Protein AF-A0A069DN85-F1 (afdb_monomer_lite)

pLDDT: mean 71.91, std 18.25, range [33.84, 89.69]

InterPro domains:
  IPR013653 GCN5-related N-acetyltransferase Rv2170-like domain [PF08445] (16-60)
  IPR016181 Acyl-CoA N-acyltransferase [SSF55729] (17-68)

Radius of gyration: 13.04 Å; chains: 1; bounding box: 32×26×38 Å

Organism: NCBI:txid252671

Foldseek 3Di:
DDDQCPVVLVLLLKAFEAAPVPRHTQWIWGAGQQQATDDTDGHPVCVPPCVSVVRLVSSVVSCVVVVHDHDYHDPDDPPPPPPCDVVNVVVCVVRRHDYDYD

Structure (mmCIF, N/CA/C/O backbone):
data_AF-A0A069DN85-F1
#
_entry.id   AF-A0A069DN85-F1
#
loop_
_atom_site.group_PDB
_atom_site.id
_atom_site.type_symbol
_atom_site.label_atom_id
_atom_site.label_alt_id
_atom_site.label_comp_id
_atom_site.label_asym_id
_atom_site.label_entity_id
_atom_site.label_seq_id
_atom_site.pdbx_PDB_ins_code
_atom_site.Cartn_x
_atom_site.Cartn_y
_atom_site.Cartn_z
_atom_site.occupancy
_atom_site.B_iso_or_equiv
_atom_site.auth_seq_id
_atom_site.auth_comp_id
_atom_site.auth_asym_id
_atom_site.auth_atom_id
_atom_site.pdbx_PDB_model_num
ATOM 1 N N . MET A 1 1 ? -0.358 -16.126 -19.919 1.00 47.00 1 MET A N 1
ATOM 2 C CA . MET A 1 1 ? -0.497 -14.681 -19.647 1.00 47.00 1 MET A CA 1
ATOM 3 C C . MET A 1 1 ? 0.013 -14.472 -18.232 1.00 47.00 1 MET A C 1
ATOM 5 O O . MET A 1 1 ? -0.473 -15.165 -17.349 1.00 47.00 1 MET A O 1
ATOM 9 N N . ARG A 1 2 ? 1.069 -13.675 -18.047 1.00 54.50 2 ARG A N 1
ATOM 10 C CA . ARG A 1 2 ? 1.679 -13.438 -16.729 1.00 54.50 2 ARG A CA 1
ATOM 11 C C . ARG A 1 2 ? 0.792 -12.462 -15.951 1.00 54.50 2 ARG A C 1
ATOM 13 O O . ARG A 1 2 ? 0.255 -11.546 -16.573 1.00 54.50 2 ARG A O 1
ATOM 20 N N . SER A 1 3 ? 0.571 -12.689 -14.656 1.00 69.00 3 SER A N 1
ATOM 21 C CA . SER A 1 3 ? -0.177 -11.728 -13.829 1.00 69.00 3 SER A CA 1
ATOM 22 C C . SER A 1 3 ? 0.602 -10.414 -13.773 1.00 69.00 3 SER A C 1
ATOM 24 O O . SER A 1 3 ? 1.823 -10.453 -13.692 1.00 69.00 3 SER A O 1
ATOM 26 N N . VAL A 1 4 ? -0.081 -9.266 -13.788 1.00 71.69 4 VAL A N 1
ATOM 27 C CA . VAL A 1 4 ? 0.569 -7.945 -13.639 1.00 71.69 4 VAL A CA 1
ATOM 28 C C . VAL A 1 4 ? 1.065 -7.674 -12.212 1.00 71.69 4 VAL A C 1
ATOM 30 O O . VAL A 1 4 ? 1.622 -6.614 -11.960 1.00 71.69 4 VAL A O 1
ATOM 33 N N . PHE A 1 5 ? 0.848 -8.613 -11.288 1.00 74.62 5 PHE A N 1
ATOM 34 C CA . PHE A 1 5 ? 1.284 -8.544 -9.892 1.00 74.62 5 PHE A CA 1
ATOM 35 C C . PHE A 1 5 ? 2.257 -9.676 -9.517 1.00 74.62 5 PHE A C 1
ATOM 37 O O . PHE A 1 5 ? 2.518 -9.886 -8.340 1.00 74.62 5 PHE A O 1
ATOM 44 N N . GLU A 1 6 ? 2.738 -10.489 -10.462 1.00 79.75 6 GLU A N 1
ATOM 45 C CA . GLU A 1 6 ? 3.547 -11.670 -10.119 1.00 79.75 6 GLU A CA 1
ATOM 46 C C . GLU A 1 6 ? 4.865 -11.283 -9.434 1.00 79.75 6 GLU A C 1
ATOM 48 O O . GLU A 1 6 ? 5.217 -11.860 -8.403 1.00 79.75 6 GLU A O 1
ATOM 53 N N . LEU A 1 7 ? 5.563 -10.283 -9.972 1.00 80.00 7 LEU A N 1
ATOM 54 C CA . LEU A 1 7 ? 6.788 -9.751 -9.382 1.00 80.00 7 LEU A CA 1
ATOM 55 C C . LEU A 1 7 ? 6.492 -8.992 -8.086 1.00 80.00 7 LEU A C 1
ATOM 57 O O . LEU A 1 7 ? 7.217 -9.151 -7.107 1.00 80.00 7 LEU A O 1
ATOM 61 N N . SER A 1 8 ? 5.425 -8.194 -8.050 1.00 80.81 8 SER A N 1
ATOM 62 C CA . SER A 1 8 ? 5.088 -7.397 -6.870 1.00 80.81 8 SER A CA 1
ATOM 63 C C . SER A 1 8 ? 4.678 -8.251 -5.672 1.00 80.81 8 SER A C 1
ATOM 65 O O . SER A 1 8 ? 4.949 -7.884 -4.530 1.00 80.81 8 SER A O 1
ATOM 67 N N . ILE A 1 9 ? 4.097 -9.421 -5.930 1.00 82.31 9 ILE A N 1
ATOM 68 C CA . ILE A 1 9 ? 3.836 -10.466 -4.941 1.00 82.31 9 ILE A CA 1
ATOM 69 C C . ILE A 1 9 ? 5.146 -11.090 -4.454 1.00 82.31 9 ILE A C 1
ATOM 71 O O . ILE A 1 9 ? 5.368 -11.165 -3.251 1.00 82.31 9 ILE A O 1
ATOM 75 N N . GLN A 1 10 ? 6.016 -11.528 -5.371 1.00 82.50 10 GLN A N 1
ATOM 76 C CA . GLN A 1 10 ? 7.289 -12.179 -5.025 1.00 82.50 10 GLN A CA 1
ATOM 77 C C . GLN A 1 10 ? 8.222 -11.272 -4.221 1.00 82.50 10 GLN A C 1
ATOM 79 O O . GLN A 1 10 ? 8.981 -11.752 -3.385 1.00 82.50 10 GLN A O 1
ATOM 84 N N . LEU A 1 11 ? 8.177 -9.971 -4.501 1.00 82.88 11 LEU A N 1
ATOM 85 C CA . LEU A 1 11 ? 8.969 -8.950 -3.825 1.00 82.88 11 LEU A CA 1
ATOM 86 C C . LEU A 1 11 ? 8.217 -8.282 -2.667 1.00 82.88 11 LEU A C 1
ATOM 88 O O . LEU A 1 11 ? 8.714 -7.307 -2.113 1.00 82.88 11 LEU A O 1
ATOM 92 N N . GLU A 1 12 ? 7.023 -8.774 -2.323 1.00 86.81 12 GLU A N 1
ATOM 93 C CA . GLU A 1 12 ? 6.214 -8.277 -1.207 1.00 86.81 12 GLU A CA 1
ATOM 94 C C . GLU A 1 12 ? 6.040 -6.744 -1.227 1.00 86.81 12 GLU A C 1
ATOM 96 O O . GLU A 1 12 ? 6.156 -6.069 -0.203 1.00 86.81 12 GLU A O 1
ATOM 101 N N . LEU A 1 13 ? 5.784 -6.155 -2.401 1.00 84.94 13 LEU A N 1
ATOM 102 C CA . LEU A 1 13 ? 5.756 -4.695 -2.580 1.00 84.94 13 LEU A CA 1
ATOM 103 C C . LEU A 1 13 ? 4.466 -4.047 -2.066 1.00 84.94 13 LEU A C 1
ATOM 105 O O . LEU A 1 13 ? 4.452 -2.856 -1.763 1.00 84.94 13 LEU A O 1
ATOM 109 N N . ASN A 1 14 ? 3.379 -4.809 -1.955 1.00 87.81 14 ASN A N 1
ATOM 110 C CA . ASN A 1 14 ? 2.085 -4.279 -1.534 1.00 87.81 14 ASN A CA 1
ATOM 111 C C . ASN A 1 14 ? 2.047 -4.044 -0.017 1.00 87.81 14 ASN A C 1
ATOM 113 O O . ASN A 1 14 ? 2.680 -4.758 0.768 1.00 87.81 14 ASN A O 1
ATOM 117 N N . ARG A 1 15 ? 1.284 -3.042 0.427 1.00 88.50 15 ARG A N 1
ATOM 118 C CA . ARG A 1 15 ? 1.184 -2.677 1.850 1.00 88.50 15 ARG A CA 1
ATOM 119 C C . ARG A 1 15 ? -0.253 -2.687 2.325 1.00 88.50 15 ARG A C 1
ATOM 121 O O . ARG A 1 15 ? -1.140 -2.209 1.621 1.00 88.50 15 ARG A O 1
ATOM 128 N N . GLY A 1 16 ? -0.455 -3.237 3.518 1.00 89.69 16 GLY A N 1
ATOM 129 C CA . GLY A 1 16 ? -1.725 -3.240 4.229 1.00 89.69 16 GLY A CA 1
ATOM 130 C C . GLY A 1 16 ? -1.547 -2.614 5.607 1.00 89.69 16 GLY A C 1
ATOM 131 O O . GLY A 1 16 ? -0.585 -2.915 6.313 1.00 89.69 16 GLY A O 1
ATOM 132 N N . ALA A 1 17 ? -2.475 -1.743 5.977 1.00 87.38 17 ALA A N 1
ATOM 133 C CA . ALA A 1 17 ? -2.573 -1.167 7.306 1.00 87.38 17 ALA A CA 1
ATOM 134 C C . ALA A 1 17 ? -3.639 -1.910 8.105 1.00 87.38 17 ALA A C 1
ATOM 136 O O . ALA A 1 17 ? -4.712 -2.215 7.575 1.00 87.38 17 ALA A O 1
ATOM 137 N N . PHE A 1 18 ? -3.343 -2.180 9.373 1.00 86.81 18 PHE A N 1
ATOM 138 C CA . PHE A 1 18 ? -4.237 -2.893 10.277 1.00 86.81 18 PHE A CA 1
ATOM 139 C C . PHE A 1 18 ? -4.496 -2.049 11.523 1.00 86.81 18 PHE A C 1
ATOM 141 O O . PHE A 1 18 ? -3.552 -1.532 12.122 1.00 86.81 18 PHE A O 1
ATOM 148 N N . ASP A 1 19 ? -5.760 -1.936 11.935 1.00 84.19 19 ASP A N 1
ATOM 149 C CA . ASP A 1 19 ? -6.118 -1.275 13.189 1.00 84.19 19 ASP A CA 1
ATOM 150 C C . ASP A 1 19 ? -5.525 -2.069 14.361 1.00 84.19 19 ASP A C 1
ATOM 152 O O . ASP A 1 19 ? -5.745 -3.275 14.494 1.00 84.19 19 ASP A O 1
ATOM 156 N N . LYS A 1 20 ? -4.748 -1.409 15.223 1.00 83.69 20 LYS A N 1
ATOM 157 C CA . LYS A 1 20 ? -4.074 -2.074 16.349 1.00 83.69 20 LYS A CA 1
ATOM 158 C C . LYS A 1 20 ? -5.017 -2.653 17.404 1.00 83.69 20 LYS A C 1
ATOM 160 O O . LYS A 1 20 ? -4.617 -3.556 18.133 1.00 83.69 20 LYS A O 1
ATOM 165 N N . ASN A 1 21 ? -6.231 -2.122 17.524 1.00 86.38 21 ASN A N 1
ATOM 166 C CA . ASN A 1 21 ? -7.184 -2.508 18.559 1.00 86.38 21 ASN A CA 1
ATOM 167 C C . ASN A 1 21 ? -8.036 -3.689 18.098 1.00 86.38 21 ASN A C 1
ATOM 169 O O . ASN A 1 21 ? -8.304 -4.592 18.887 1.00 86.38 21 ASN A O 1
ATOM 173 N N . THR A 1 22 ? -8.469 -3.677 16.835 1.00 84.75 22 THR A N 1
ATOM 174 C CA . THR A 1 22 ? -9.343 -4.721 16.278 1.00 84.75 22 THR A CA 1
ATOM 175 C C . THR A 1 22 ? -8.575 -5.786 15.499 1.00 84.75 22 THR A C 1
ATOM 177 O O . THR A 1 22 ? -9.063 -6.902 15.340 1.00 84.75 22 THR A O 1
ATOM 180 N N . GLY A 1 23 ? -7.367 -5.471 15.026 1.00 82.31 23 GLY A N 1
ATOM 181 C CA . GLY A 1 23 ? -6.589 -6.321 14.126 1.00 82.31 23 GLY A C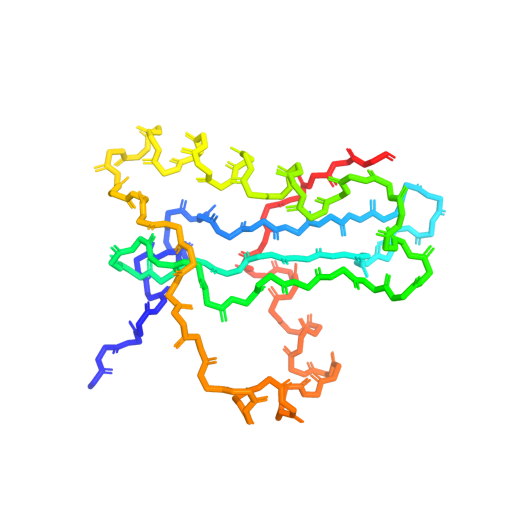A 1
ATOM 182 C C . GLY A 1 23 ? -7.129 -6.355 12.694 1.00 82.31 23 GLY A C 1
ATOM 183 O O . GLY A 1 23 ? -6.640 -7.143 11.886 1.00 82.31 23 GLY A O 1
ATOM 184 N N . GLU A 1 24 ? -8.129 -5.536 12.368 1.00 85.31 24 GLU A N 1
ATOM 185 C CA . GLU A 1 24 ? -8.780 -5.527 11.057 1.00 85.31 24 GLU A CA 1
ATOM 186 C C . GLU A 1 24 ? -7.990 -4.699 10.038 1.00 85.31 24 GLU A C 1
ATOM 188 O O . GLU A 1 24 ? -7.395 -3.676 10.376 1.00 85.31 24 GLU A O 1
ATOM 193 N N . LEU A 1 25 ? -8.020 -5.109 8.766 1.00 84.25 25 LEU A N 1
ATOM 194 C CA . LEU A 1 25 ? -7.435 -4.335 7.671 1.00 84.25 25 LEU A CA 1
ATOM 195 C C . LEU A 1 25 ? -8.206 -3.018 7.489 1.00 84.25 25 LEU A C 1
ATOM 197 O O . LEU A 1 25 ? -9.389 -3.031 7.152 1.00 84.25 25 LEU A O 1
ATOM 201 N N . CYS A 1 26 ? -7.527 -1.885 7.651 1.00 87.81 26 CYS A N 1
ATOM 202 C CA . CYS A 1 26 ? -8.118 -0.548 7.569 1.00 87.81 26 CYS A CA 1
ATOM 203 C C . CYS A 1 26 ? -7.713 0.239 6.310 1.00 87.81 26 CYS A C 1
ATOM 205 O O . CYS A 1 26 ? -8.352 1.236 5.963 1.00 87.81 26 CYS A O 1
ATOM 207 N N . GLY A 1 27 ? -6.701 -0.224 5.575 1.00 87.62 27 GLY A N 1
ATOM 208 C CA . GLY A 1 27 ? -6.303 0.351 4.294 1.00 87.62 27 GLY A CA 1
ATOM 209 C C . GLY A 1 27 ? -5.243 -0.481 3.586 1.00 87.62 27 GLY A C 1
ATOM 210 O O . GLY A 1 27 ? -4.603 -1.334 4.195 1.00 87.62 27 GLY A O 1
ATOM 211 N N . TRP A 1 28 ? -5.063 -0.255 2.290 1.00 89.12 28 TRP A N 1
ATOM 212 C CA . TRP A 1 28 ? -4.061 -0.952 1.492 1.00 89.12 28 TRP A CA 1
ATOM 213 C C . TRP A 1 28 ? -3.651 -0.166 0.256 1.00 89.12 28 TRP A C 1
ATOM 215 O O . TRP A 1 28 ? -4.325 0.773 -0.166 1.00 89.12 28 TRP A O 1
ATOM 225 N N . VAL A 1 29 ? -2.550 -0.597 -0.345 1.00 86.94 29 VAL A N 1
ATOM 226 C CA . VAL A 1 29 ? -2.089 -0.161 -1.659 1.00 86.94 29 VAL A CA 1
ATOM 227 C C . VAL A 1 29 ? -1.492 -1.348 -2.409 1.00 86.94 29 VAL A C 1
ATOM 229 O O . VAL A 1 29 ? -0.713 -2.125 -1.852 1.00 86.94 29 VAL A O 1
ATOM 232 N N . LEU A 1 30 ? -1.883 -1.484 -3.677 1.00 86.12 30 LEU A N 1
ATOM 233 C CA . LEU A 1 30 ? -1.293 -2.438 -4.613 1.00 86.12 30 LEU A CA 1
ATOM 234 C C . LEU A 1 30 ? -0.362 -1.723 -5.587 1.00 86.12 30 LEU A C 1
ATOM 236 O O . LEU A 1 30 ? -0.740 -0.695 -6.160 1.00 86.12 30 LEU A O 1
ATOM 240 N N . VAL A 1 31 ? 0.813 -2.306 -5.793 1.00 85.12 31 VAL A N 1
ATOM 241 C CA . VAL A 1 31 ? 1.799 -1.908 -6.797 1.00 85.12 31 VAL A CA 1
ATOM 242 C C . VAL A 1 31 ? 1.893 -3.033 -7.825 1.00 85.12 31 VAL A C 1
ATOM 244 O O . VAL A 1 31 ? 1.984 -4.200 -7.446 1.00 85.12 31 VAL A O 1
ATOM 247 N N . ASP A 1 32 ? 1.803 -2.714 -9.114 1.00 83.50 32 ASP A N 1
ATOM 248 C CA . ASP A 1 32 ? 2.027 -3.707 -10.174 1.00 83.50 32 ASP A CA 1
ATOM 249 C C . ASP A 1 32 ? 3.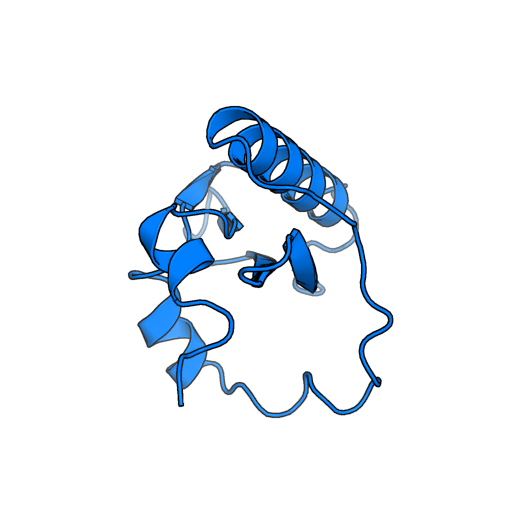520 -3.928 -10.458 1.00 83.50 32 ASP A C 1
ATOM 251 O O . ASP A 1 32 ? 4.397 -3.237 -9.939 1.00 83.50 32 ASP A O 1
ATOM 255 N N . ASP A 1 33 ? 3.812 -4.898 -11.315 1.00 84.25 33 ASP A N 1
ATOM 256 C CA . ASP A 1 33 ? 5.170 -5.306 -11.681 1.00 84.25 33 ASP A CA 1
ATOM 257 C C . ASP A 1 33 ? 5.968 -4.209 -12.405 1.00 84.25 33 ASP A C 1
ATOM 259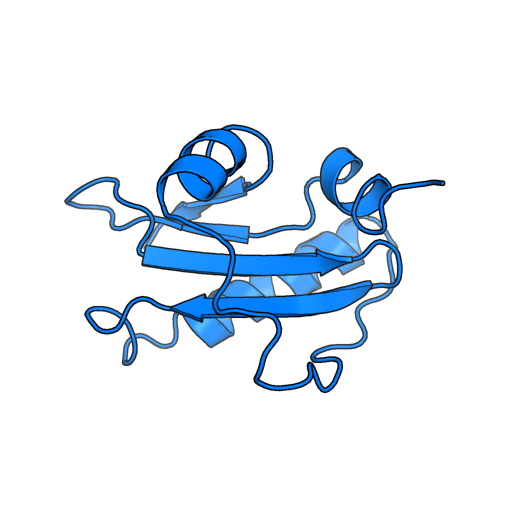 O O . ASP A 1 33 ? 7.188 -4.321 -12.536 1.00 84.25 33 ASP A O 1
ATOM 263 N N . VAL A 1 34 ? 5.301 -3.149 -12.876 1.00 82.25 34 VAL A N 1
ATOM 264 C CA . VAL A 1 34 ? 5.950 -1.989 -13.500 1.00 82.25 34 VAL A CA 1
ATOM 265 C C . VAL A 1 34 ? 6.083 -0.803 -12.544 1.00 82.25 34 VAL A C 1
ATOM 267 O O . VAL A 1 34 ? 6.630 0.220 -12.940 1.00 82.25 34 VAL A O 1
ATOM 270 N N . GLY A 1 35 ? 5.645 -0.926 -11.287 1.00 77.75 35 GLY A N 1
ATOM 271 C CA . GLY A 1 35 ? 5.825 0.104 -10.263 1.00 77.75 35 GLY A CA 1
ATOM 272 C C . GLY A 1 35 ? 4.690 1.123 -10.160 1.00 77.75 35 GLY A C 1
ATOM 273 O O . GLY A 1 35 ? 4.877 2.182 -9.552 1.00 77.75 35 GLY A O 1
ATOM 274 N N . SER A 1 36 ? 3.527 0.848 -10.753 1.00 82.50 36 SER A N 1
ATOM 275 C CA . SER A 1 36 ? 2.347 1.716 -10.691 1.00 82.50 36 SER A CA 1
ATOM 276 C C . SER A 1 36 ? 1.473 1.384 -9.486 1.00 82.50 36 SER A C 1
ATOM 278 O O . SER A 1 36 ? 1.150 0.222 -9.234 1.00 82.50 36 SER A O 1
ATOM 280 N N . CYS A 1 37 ? 1.013 2.409 -8.767 1.00 82.00 37 CYS A N 1
ATOM 281 C CA . CYS A 1 37 ? -0.008 2.258 -7.736 1.00 82.00 37 CYS A CA 1
ATOM 282 C C . CYS A 1 37 ? -1.382 2.074 -8.382 1.00 82.00 37 CYS A C 1
ATOM 284 O O . CYS A 1 37 ? -1.923 3.013 -8.969 1.00 82.00 37 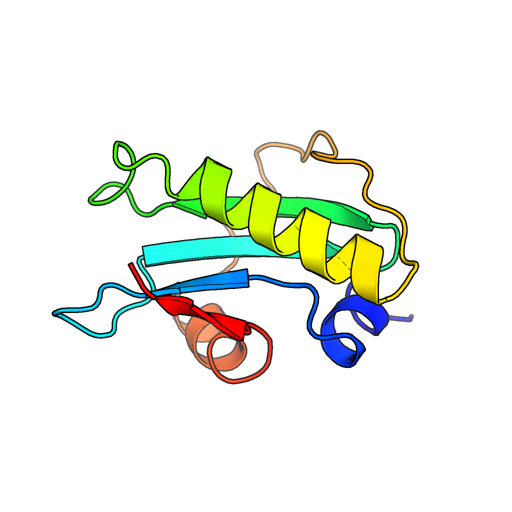CYS A O 1
ATOM 286 N N . ASN A 1 38 ? -1.957 0.885 -8.218 1.00 74.38 38 ASN A N 1
ATOM 287 C CA . ASN A 1 38 ? -3.207 0.488 -8.862 1.00 74.38 38 ASN A CA 1
ATOM 288 C C . ASN A 1 38 ? -4.381 0.299 -7.910 1.00 74.38 38 ASN A C 1
ATOM 290 O O . ASN A 1 38 ? -5.463 0.015 -8.401 1.00 74.38 38 ASN A O 1
ATOM 294 N N . ALA A 1 39 ? -4.203 0.382 -6.586 1.00 79.75 39 ALA A N 1
ATOM 295 C CA . ALA A 1 39 ? -5.324 0.249 -5.649 1.00 79.75 39 ALA A CA 1
ATOM 296 C C . ALA A 1 39 ? -5.045 0.815 -4.256 1.00 79.75 39 ALA A C 1
ATOM 298 O O . ALA A 1 39 ? -5.000 0.056 -3.292 1.00 79.75 39 ALA A O 1
ATOM 299 N N . LEU A 1 40 ? -4.863 2.136 -4.134 1.00 85.50 40 LEU A N 1
ATOM 300 C CA . LEU A 1 40 ? -4.882 2.770 -2.812 1.00 85.50 40 LEU A CA 1
ATOM 301 C C . LEU A 1 40 ? -6.322 2.853 -2.299 1.00 85.50 40 LEU A C 1
ATOM 303 O O . LEU A 1 40 ? -7.167 3.496 -2.922 1.00 85.50 40 LEU A O 1
ATOM 307 N N . MET A 1 41 ? -6.574 2.278 -1.129 1.00 86.00 41 MET A N 1
ATOM 308 C CA . MET A 1 41 ? -7.838 2.422 -0.420 1.00 86.00 41 MET A CA 1
ATOM 309 C C . MET A 1 41 ? -7.609 2.588 1.076 1.00 86.00 41 MET A C 1
ATOM 311 O O . MET A 1 41 ? -6.768 1.922 1.669 1.00 86.00 41 MET A O 1
ATOM 315 N N . VAL A 1 42 ? -8.397 3.466 1.688 1.00 85.19 42 VAL A N 1
ATOM 316 C CA . VAL A 1 42 ? -8.516 3.592 3.141 1.00 85.19 42 VAL A CA 1
ATOM 317 C C . VAL A 1 42 ? -9.996 3.508 3.476 1.00 85.19 42 VAL A C 1
ATOM 319 O O . VAL A 1 42 ? -10.810 4.211 2.862 1.00 85.19 42 VAL A O 1
ATOM 322 N N . LEU A 1 43 ? -10.351 2.638 4.423 1.00 84.50 43 LEU A N 1
ATOM 323 C CA . LEU A 1 43 ? -11.736 2.461 4.839 1.00 84.50 43 LEU A CA 1
ATOM 324 C C . LEU A 1 43 ? -12.303 3.780 5.391 1.00 84.50 43 LEU A C 1
ATOM 326 O O . LEU A 1 43 ? -11.570 4.529 6.040 1.00 84.50 43 LEU A O 1
ATOM 330 N N . PRO A 1 44 ? -13.597 4.090 5.172 1.00 81.19 44 PRO A N 1
ATOM 331 C CA . PRO A 1 44 ? -14.182 5.386 5.532 1.00 81.19 44 PRO A CA 1
ATOM 332 C C . PRO A 1 44 ? -13.969 5.815 6.989 1.00 81.19 44 PRO A C 1
ATOM 334 O O . PRO A 1 44 ? -13.731 6.988 7.263 1.00 81.19 44 PRO A O 1
ATOM 337 N N . ASN A 1 45 ? -13.981 4.866 7.925 1.00 83.69 45 ASN A N 1
ATOM 338 C CA . ASN A 1 45 ? -13.721 5.103 9.349 1.00 83.69 45 ASN A CA 1
ATOM 339 C C . ASN A 1 45 ? -12.253 5.471 9.675 1.00 83.69 45 ASN A C 1
ATOM 341 O O . ASN A 1 45 ? -11.962 5.825 10.815 1.00 83.69 45 ASN A O 1
ATOM 345 N N . HIS A 1 46 ? -11.349 5.434 8.691 1.00 80.19 46 HIS A N 1
ATOM 346 C CA . HIS A 1 46 ? -9.911 5.698 8.826 1.00 80.19 46 HIS A CA 1
ATOM 347 C C . HIS A 1 46 ? -9.387 6.809 7.889 1.00 80.19 46 HIS A C 1
ATOM 349 O O . HIS A 1 46 ? -8.196 7.117 7.902 1.00 80.19 46 HIS A O 1
ATOM 355 N N . GLN A 1 47 ? -10.247 7.459 7.092 1.00 71.00 47 GLN A N 1
ATOM 356 C CA . GLN A 1 47 ? -9.838 8.362 5.997 1.00 71.00 47 GLN A CA 1
ATOM 357 C C . GLN A 1 47 ? -9.152 9.683 6.413 1.00 71.00 47 GLN A C 1
ATOM 359 O O . GLN A 1 47 ? -8.589 10.354 5.554 1.00 71.00 47 GLN A O 1
ATOM 364 N N . ASN A 1 48 ? -9.106 10.035 7.702 1.00 72.25 48 ASN A N 1
ATOM 365 C CA . ASN A 1 48 ? -8.537 11.304 8.194 1.00 72.25 48 ASN A CA 1
ATOM 366 C C . ASN A 1 48 ? -7.225 11.154 8.986 1.00 72.25 48 ASN A C 1
ATOM 368 O O . ASN A 1 48 ? -6.872 12.041 9.759 1.00 72.25 48 ASN A O 1
ATOM 372 N N . LYS A 1 49 ? -6.515 10.030 8.842 1.00 76.25 49 LYS A N 1
ATOM 373 C CA . LYS A 1 49 ? -5.335 9.705 9.666 1.00 76.25 49 LYS A CA 1
ATOM 374 C C . LYS A 1 49 ? -3.997 9.730 8.916 1.00 76.25 49 LYS A C 1
ATOM 376 O O . LYS A 1 49 ? -3.066 9.041 9.310 1.00 76.25 49 LYS A O 1
ATOM 381 N N . ASP A 1 50 ? -3.921 10.414 7.774 1.00 86.94 50 ASP A N 1
ATOM 382 C CA . ASP A 1 50 ? -2.777 10.336 6.842 1.00 86.94 50 ASP A CA 1
ATOM 383 C C . ASP A 1 50 ? -2.423 8.901 6.382 1.00 86.94 50 ASP A C 1
ATOM 385 O O . ASP A 1 50 ? -1.402 8.671 5.733 1.00 86.94 50 ASP A O 1
ATOM 389 N N . LEU A 1 51 ? -3.296 7.921 6.645 1.00 84.81 51 LEU A N 1
ATOM 390 C CA . LEU A 1 51 ? -2.998 6.503 6.463 1.00 84.81 51 LEU A CA 1
ATOM 391 C C . LEU A 1 51 ? -2.672 6.156 5.009 1.00 84.81 51 LEU A C 1
ATOM 393 O O . LEU A 1 51 ? -1.723 5.427 4.731 1.00 84.81 51 LEU A O 1
ATOM 397 N N . GLY A 1 52 ? -3.412 6.741 4.065 1.00 84.94 52 GLY A N 1
ATOM 398 C CA . GLY A 1 52 ? -3.160 6.527 2.643 1.00 84.94 52 GLY A CA 1
ATOM 399 C C . GLY A 1 52 ? -1.792 7.053 2.200 1.00 84.94 52 GLY A C 1
ATOM 400 O O . GLY A 1 52 ? -1.128 6.436 1.372 1.00 84.94 52 GLY A O 1
ATOM 401 N N . LYS A 1 53 ? -1.334 8.158 2.796 1.00 85.88 53 LYS A N 1
ATOM 402 C CA . LYS A 1 53 ? -0.014 8.740 2.534 1.00 85.88 53 LYS A CA 1
ATOM 403 C C . LYS A 1 53 ? 1.098 7.857 3.100 1.00 85.88 53 LYS A C 1
ATOM 405 O O . LYS A 1 53 ? 2.075 7.601 2.401 1.00 85.88 53 LYS A O 1
ATOM 410 N N . ASN A 1 54 ? 0.921 7.346 4.317 1.00 88.94 54 ASN A N 1
ATOM 411 C CA . ASN A 1 54 ? 1.876 6.427 4.937 1.00 88.94 54 ASN A CA 1
ATOM 412 C C . ASN A 1 54 ? 2.011 5.133 4.126 1.00 88.94 54 ASN A C 1
ATOM 414 O O . ASN A 1 54 ? 3.123 4.716 3.821 1.00 88.94 54 ASN A O 1
ATOM 418 N N . LEU A 1 55 ? 0.891 4.562 3.674 1.00 86.88 55 LEU A N 1
ATOM 419 C CA . LEU A 1 55 ? 0.879 3.386 2.800 1.00 86.88 55 LEU A CA 1
ATOM 420 C C . LEU A 1 55 ? 1.667 3.603 1.498 1.00 86.88 55 LEU A C 1
ATOM 422 O O . LEU A 1 55 ? 2.421 2.722 1.079 1.00 86.88 55 LEU A O 1
ATOM 426 N N . ILE A 1 56 ? 1.539 4.782 0.877 1.00 87.88 56 ILE A N 1
ATOM 427 C CA . ILE A 1 56 ? 2.334 5.148 -0.304 1.00 87.88 56 ILE A CA 1
ATOM 428 C C . ILE A 1 56 ? 3.825 5.210 0.041 1.00 87.88 56 ILE A C 1
ATOM 430 O O . ILE A 1 56 ? 4.635 4.648 -0.692 1.00 87.88 56 ILE A O 1
ATOM 434 N N . TYR A 1 57 ? 4.202 5.880 1.131 1.00 89.50 57 TYR A N 1
ATOM 435 C CA . TYR A 1 57 ? 5.611 6.016 1.508 1.00 89.50 57 TYR A CA 1
ATOM 436 C C . TYR A 1 57 ? 6.272 4.680 1.832 1.00 89.50 57 TYR A C 1
ATOM 438 O O . TYR A 1 57 ? 7.399 4.446 1.399 1.00 89.50 57 TYR A O 1
ATOM 446 N N . GLU A 1 58 ? 5.557 3.785 2.505 1.00 89.31 58 GLU A N 1
ATOM 447 C CA . GLU A 1 58 ? 6.017 2.420 2.756 1.00 89.31 58 GLU A CA 1
ATOM 448 C C . GLU A 1 58 ? 6.234 1.649 1.445 1.00 89.31 58 GLU A C 1
ATOM 450 O O . GLU A 1 58 ? 7.266 0.999 1.264 1.00 89.31 58 GLU A O 1
ATOM 455 N N . CYS A 1 59 ? 5.319 1.784 0.477 1.00 86.50 59 CYS A N 1
ATOM 456 C CA . CYS A 1 59 ? 5.502 1.203 -0.857 1.00 86.50 59 CYS A CA 1
ATOM 457 C C . CYS A 1 59 ? 6.702 1.796 -1.604 1.00 86.50 59 CYS A C 1
ATOM 459 O O . CYS A 1 59 ? 7.465 1.071 -2.241 1.00 86.50 59 CYS A O 1
ATOM 461 N N . MET A 1 60 ? 6.903 3.110 -1.524 1.00 87.44 60 MET A N 1
ATOM 462 C CA . MET A 1 60 ? 8.063 3.766 -2.131 1.00 87.44 60 MET A CA 1
ATOM 463 C C . MET A 1 60 ? 9.374 3.256 -1.529 1.00 87.44 60 MET A C 1
ATOM 465 O O . MET A 1 60 ? 10.338 3.013 -2.260 1.00 87.44 60 MET A O 1
ATOM 469 N N . ALA A 1 61 ? 9.414 3.089 -0.206 1.00 88.25 61 ALA A N 1
ATOM 470 C CA . ALA A 1 61 ? 10.588 2.610 0.508 1.00 88.25 61 ALA A CA 1
ATOM 471 C C . ALA A 1 61 ? 10.955 1.177 0.095 1.00 88.25 61 ALA A C 1
ATOM 473 O O . ALA A 1 61 ? 12.115 0.926 -0.240 1.00 88.25 61 ALA A O 1
ATOM 474 N N . ILE A 1 62 ? 9.977 0.266 0.032 1.00 86.19 62 ILE A N 1
ATOM 475 C CA . ILE A 1 62 ? 10.237 -1.124 -0.368 1.00 86.19 62 ILE A CA 1
ATOM 476 C C . ILE A 1 62 ? 10.613 -1.236 -1.845 1.00 86.19 62 ILE A C 1
ATOM 478 O O . ILE A 1 62 ? 11.567 -1.933 -2.179 1.00 86.19 62 ILE A O 1
ATOM 482 N N . CYS A 1 63 ? 9.961 -0.476 -2.729 1.00 86.00 63 CYS A N 1
ATOM 483 C CA . CYS A 1 63 ? 10.331 -0.465 -4.143 1.00 86.00 63 CYS A CA 1
ATOM 484 C C . CYS A 1 63 ? 11.795 -0.034 -4.318 1.00 86.00 63 CYS A C 1
ATOM 486 O O . CYS A 1 63 ? 12.572 -0.679 -5.021 1.00 86.00 63 CYS A O 1
ATOM 488 N N . LYS A 1 64 ? 12.215 1.009 -3.588 1.00 87.94 64 LYS A N 1
ATOM 489 C CA . LYS A 1 64 ? 13.610 1.459 -3.571 1.00 87.94 64 LYS A CA 1
ATOM 490 C C . LYS A 1 64 ? 14.564 0.383 -3.043 1.00 87.94 64 LYS A C 1
ATOM 492 O O . LYS A 1 64 ? 15.646 0.224 -3.603 1.00 87.94 64 LYS A O 1
ATOM 497 N N . GLN A 1 65 ? 14.183 -0.347 -1.994 1.00 87.44 65 GLN A N 1
ATOM 498 C CA . GLN A 1 65 ? 14.989 -1.431 -1.423 1.00 87.44 65 GLN A CA 1
ATOM 499 C C . GLN A 1 65 ? 15.219 -2.574 -2.422 1.00 87.44 65 GLN A C 1
ATOM 501 O O . GLN A 1 65 ? 16.327 -3.102 -2.493 1.00 87.44 65 GLN A O 1
ATOM 506 N N . HIS A 1 66 ? 14.207 -2.922 -3.218 1.00 85.12 66 HIS A N 1
ATOM 507 C CA . HIS A 1 66 ? 14.303 -3.978 -4.230 1.00 85.12 66 HIS A CA 1
ATOM 508 C C . HIS A 1 66 ? 14.830 -3.494 -5.589 1.00 85.12 66 HIS A C 1
ATOM 510 O O . HIS A 1 66 ? 14.953 -4.290 -6.519 1.00 85.12 66 HIS A O 1
ATOM 516 N N . GLY A 1 67 ? 15.156 -2.204 -5.725 1.00 85.81 67 GLY A N 1
ATOM 517 C CA . GLY A 1 67 ? 15.596 -1.623 -6.995 1.00 85.81 67 GLY A CA 1
ATOM 518 C C . GLY A 1 67 ? 14.502 -1.608 -8.066 1.00 85.81 67 GLY A C 1
ATOM 519 O O . GLY A 1 67 ? 14.812 -1.529 -9.254 1.00 85.81 67 GLY A O 1
ATOM 520 N N . THR A 1 68 ? 13.233 -1.690 -7.665 1.00 82.06 68 THR A N 1
ATOM 521 C CA . THR A 1 68 ? 12.090 -1.615 -8.572 1.00 82.06 68 THR A CA 1
ATOM 522 C C . THR A 1 68 ? 11.644 -0.162 -8.726 1.00 82.06 68 THR A C 1
ATOM 524 O O . THR A 1 68 ? 11.624 0.590 -7.744 1.00 82.06 68 THR A O 1
ATOM 527 N N . PRO A 1 69 ? 11.273 0.273 -9.939 1.00 78.94 69 PRO A N 1
ATOM 528 C CA . PRO A 1 69 ? 10.763 1.619 -10.142 1.00 78.94 69 PRO A CA 1
ATOM 529 C C . PRO A 1 69 ? 9.459 1.840 -9.365 1.00 78.94 69 PRO A C 1
ATOM 531 O O . PRO A 1 69 ? 8.683 0.915 -9.148 1.00 78.94 69 PRO A O 1
ATOM 534 N N . PHE A 1 70 ? 9.224 3.085 -8.952 1.00 82.00 70 PHE A N 1
ATOM 535 C CA . PHE A 1 70 ? 7.955 3.529 -8.385 1.00 82.00 70 PHE A CA 1
ATOM 536 C C . PHE A 1 70 ? 7.486 4.754 -9.166 1.00 82.00 70 PHE A C 1
ATOM 538 O O . PHE A 1 70 ? 8.143 5.797 -9.148 1.00 82.00 70 PHE A O 1
ATOM 545 N N . HIS A 1 71 ? 6.366 4.623 -9.869 1.00 80.62 71 HIS A N 1
ATOM 546 C CA . HIS A 1 71 ? 5.848 5.653 -10.772 1.00 80.62 71 HIS A CA 1
ATOM 547 C C . HIS A 1 71 ? 4.667 6.438 -10.186 1.00 80.62 71 HIS A C 1
ATOM 549 O O . HIS A 1 71 ? 4.217 7.413 -10.786 1.00 80.62 71 HIS A O 1
ATOM 555 N N . GLY A 1 72 ? 4.202 6.073 -8.988 1.00 70.38 72 GLY A N 1
ATOM 556 C CA . GLY A 1 72 ? 3.044 6.695 -8.351 1.00 70.38 72 GLY A CA 1
ATOM 557 C C . GLY A 1 72 ? 1.725 6.209 -8.949 1.00 70.38 72 GLY A C 1
ATOM 558 O O . GLY A 1 72 ? 1.639 5.102 -9.479 1.00 70.38 72 GLY A O 1
ATOM 559 N N . PHE A 1 73 ? 0.669 7.012 -8.821 1.00 64.19 73 PHE A N 1
ATOM 560 C CA . PHE A 1 73 ? -0.657 6.638 -9.310 1.00 64.19 73 PHE A CA 1
ATOM 561 C C . PHE A 1 73 ? -0.704 6.619 -10.831 1.00 64.19 73 PHE A C 1
A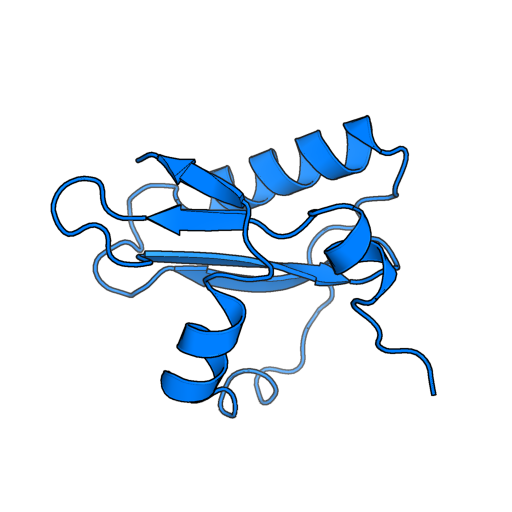TOM 563 O O . PHE A 1 73 ? -0.627 7.668 -11.473 1.00 64.19 73 PHE A O 1
ATOM 570 N N . ALA A 1 74 ? -0.936 5.436 -11.397 1.00 56.97 74 ALA A N 1
ATOM 571 C CA . ALA A 1 74 ? -1.530 5.373 -12.718 1.00 56.97 74 ALA A CA 1
ATOM 572 C C . ALA A 1 74 ? -2.980 5.887 -12.609 1.00 56.97 74 ALA A C 1
ATOM 574 O O . ALA A 1 74 ? -3.673 5.564 -11.637 1.00 56.97 74 ALA A O 1
ATOM 575 N N . PRO A 1 75 ? -3.473 6.700 -13.559 1.00 44.00 75 PRO A N 1
ATOM 576 C CA . PRO A 1 75 ? -4.878 7.078 -13.592 1.00 44.00 75 PRO A CA 1
ATOM 577 C C . PRO A 1 75 ? -5.720 5.825 -13.858 1.00 44.00 75 PRO A C 1
ATOM 579 O O . PRO A 1 75 ? -5.910 5.414 -14.999 1.00 44.00 75 PRO A O 1
ATOM 582 N N . ALA A 1 76 ? -6.211 5.189 -12.797 1.00 48.34 76 ALA A N 1
ATOM 583 C CA . ALA A 1 76 ? -7.115 4.060 -12.926 1.00 48.34 76 ALA A CA 1
ATOM 584 C C . ALA A 1 76 ? -8.500 4.561 -13.382 1.00 48.34 76 ALA A C 1
ATOM 586 O O . ALA A 1 76 ? -9.030 5.511 -12.789 1.00 48.34 76 ALA A O 1
ATOM 587 N N . PRO A 1 77 ? -9.133 3.939 -14.393 1.00 40.62 77 PRO A N 1
ATOM 588 C CA . PRO A 1 77 ? -10.528 4.214 -14.694 1.00 40.62 77 PRO A CA 1
ATOM 589 C C . PRO A 1 77 ? -11.379 3.857 -13.466 1.00 40.62 77 PRO A C 1
ATOM 591 O O . PRO A 1 77 ? -11.249 2.766 -12.901 1.00 40.62 77 PRO A O 1
ATOM 594 N N . ARG A 1 78 ? -12.235 4.804 -13.046 1.00 37.62 78 ARG A N 1
ATOM 595 C CA . ARG A 1 78 ? -13.077 4.779 -11.826 1.00 37.62 78 ARG A CA 1
ATOM 596 C C . ARG A 1 78 ? -13.883 3.487 -11.617 1.00 37.62 78 ARG A C 1
ATOM 598 O O . ARG A 1 78 ? -14.317 3.226 -10.502 1.00 37.62 78 ARG A O 1
ATOM 605 N N . GLU A 1 79 ? -14.077 2.692 -12.661 1.00 37.00 79 GLU A N 1
ATOM 606 C CA . GLU A 1 79 ? -14.936 1.503 -12.684 1.00 37.00 79 GLU A CA 1
ATOM 607 C C . GLU A 1 79 ? -14.224 0.212 -12.232 1.00 37.00 79 GLU A C 1
ATOM 609 O O . GLU A 1 79 ? -14.879 -0.781 -11.930 1.00 37.00 79 GLU A O 1
ATOM 614 N N . SER A 1 80 ? -12.894 0.221 -12.105 1.00 40.06 80 SER A N 1
ATOM 615 C CA . SER A 1 80 ? -12.092 -0.996 -11.860 1.00 40.06 80 SER A CA 1
ATOM 616 C C . SER A 1 80 ? -12.127 -1.503 -10.410 1.00 40.06 80 SER A C 1
ATOM 618 O O . SER A 1 80 ? -11.729 -2.632 -10.134 1.00 40.06 80 SER A O 1
ATOM 620 N N . TYR A 1 81 ? -12.593 -0.679 -9.468 1.00 42.56 81 TYR A N 1
ATOM 621 C CA . TYR A 1 81 ? -12.489 -0.950 -8.027 1.00 42.56 81 TYR A CA 1
ATOM 622 C C . TYR A 1 81 ? -13.729 -1.596 -7.406 1.00 42.56 81 TYR A C 1
ATOM 624 O O . TYR A 1 81 ? -13.700 -1.982 -6.241 1.00 42.56 81 TYR A O 1
ATOM 632 N N . VAL A 1 82 ? -14.818 -1.725 -8.166 1.00 37.00 82 VAL A N 1
ATOM 633 C CA . VAL A 1 82 ? -16.135 -2.127 -7.637 1.00 37.00 82 VAL A CA 1
ATOM 634 C C . VAL A 1 82 ? -16.320 -3.658 -7.607 1.00 37.00 82 VAL A C 1
ATOM 636 O O . VAL A 1 82 ? -17.322 -4.153 -7.104 1.00 37.00 82 VAL A O 1
ATOM 639 N N . GLY A 1 83 ? -15.360 -4.434 -8.125 1.00 35.25 83 GLY A N 1
ATOM 640 C CA . GLY A 1 83 ? -15.513 -5.885 -8.321 1.00 35.25 83 GLY A CA 1
ATOM 641 C C . GLY A 1 83 ? -14.865 -6.798 -7.277 1.00 35.25 83 GLY A C 1
ATOM 642 O O . GLY A 1 83 ? -15.188 -7.983 -7.234 1.00 35.25 83 GLY A O 1
ATOM 643 N N . LEU A 1 84 ? -13.956 -6.296 -6.438 1.00 41.94 84 LEU A N 1
ATOM 644 C CA . LEU A 1 84 ? -13.267 -7.137 -5.459 1.00 41.94 84 LEU A CA 1
ATOM 645 C C . LEU A 1 84 ? -14.102 -7.224 -4.179 1.00 41.94 84 LEU A C 1
ATOM 647 O O . LEU A 1 84 ? -14.101 -6.334 -3.331 1.00 41.94 84 LEU A O 1
ATOM 651 N N . THR A 1 85 ? -14.856 -8.312 -4.062 1.00 38.19 85 THR A N 1
ATOM 652 C CA . THR A 1 85 ? -15.650 -8.613 -2.864 1.00 38.19 85 THR A CA 1
ATOM 653 C C . THR A 1 85 ? -14.746 -8.841 -1.645 1.00 38.19 85 THR A C 1
ATOM 655 O O . THR A 1 85 ? -13.603 -9.286 -1.775 1.00 38.19 85 THR A O 1
ATOM 658 N N . SER A 1 86 ? -15.259 -8.584 -0.436 1.00 42.09 86 SER A N 1
ATOM 659 C CA . SER A 1 86 ? -14.505 -8.755 0.820 1.00 42.09 86 SER A CA 1
ATOM 660 C C . SER A 1 86 ? -13.902 -10.158 0.988 1.00 42.09 86 SER A C 1
ATOM 662 O O . SER A 1 86 ? -12.856 -10.301 1.613 1.00 42.09 86 SER A O 1
ATOM 664 N N . VAL A 1 87 ? -14.516 -11.188 0.394 1.00 33.84 87 VAL A N 1
ATOM 665 C CA . VAL A 1 87 ? -14.076 -12.595 0.449 1.00 33.84 87 VAL A CA 1
ATOM 666 C C . VAL A 1 87 ? -12.846 -12.852 -0.429 1.00 33.84 87 VAL A C 1
ATOM 668 O O . VAL A 1 87 ? -11.925 -13.558 -0.014 1.00 33.84 87 VAL A O 1
ATOM 671 N N . GLN A 1 88 ? -12.780 -12.236 -1.614 1.00 39.25 88 GLN A N 1
ATOM 672 C CA . GLN A 1 88 ? -11.563 -12.269 -2.430 1.00 39.25 88 GLN A CA 1
ATOM 673 C C . GLN A 1 88 ? -10.435 -11.513 -1.721 1.00 39.25 88 GLN A C 1
ATOM 675 O O . GLN A 1 88 ? -9.319 -12.010 -1.681 1.00 39.25 88 GLN A O 1
ATOM 680 N N . PHE A 1 89 ? -10.727 -10.404 -1.036 1.00 47.06 89 PHE A N 1
ATOM 681 C CA . PHE A 1 89 ? -9.724 -9.708 -0.226 1.00 47.06 89 PHE A CA 1
ATOM 682 C C . PHE A 1 89 ? -9.217 -10.522 0.972 1.00 47.06 89 PHE A C 1
ATOM 684 O O . PHE A 1 89 ? -8.011 -10.543 1.180 1.00 47.06 89 PHE A O 1
ATOM 691 N N . HIS A 1 90 ? -10.072 -11.255 1.697 1.00 37.88 90 HIS A N 1
ATOM 692 C CA . HIS A 1 90 ? -9.642 -12.086 2.838 1.00 37.88 90 HIS A CA 1
ATOM 693 C C . HIS A 1 90 ? -8.633 -13.180 2.450 1.00 37.88 90 HIS A C 1
ATOM 695 O O . HIS A 1 90 ? -7.753 -13.538 3.229 1.00 37.88 90 HIS A O 1
ATOM 701 N N . THR A 1 91 ? -8.733 -13.695 1.223 1.00 37.94 91 THR A N 1
ATOM 702 C CA . THR A 1 91 ? -7.778 -14.690 0.709 1.00 37.94 91 THR A CA 1
ATOM 703 C C . THR A 1 91 ? -6.441 -14.035 0.337 1.00 37.94 91 THR A C 1
ATOM 705 O O . THR A 1 91 ? -5.392 -14.666 0.420 1.00 37.94 91 THR A O 1
ATOM 708 N N . TYR A 1 92 ? -6.461 -12.747 -0.025 1.00 42.84 92 TYR A N 1
ATOM 709 C CA . TYR A 1 92 ? -5.278 -11.973 -0.399 1.00 42.84 92 TYR A CA 1
ATOM 710 C C . TYR A 1 92 ? -4.592 -11.293 0.804 1.00 42.84 92 TYR A C 1
ATOM 712 O O . TYR A 1 92 ? -3.378 -11.086 0.783 1.00 42.84 92 TYR A O 1
ATOM 720 N N . THR A 1 93 ? -5.329 -10.990 1.878 1.00 45.62 93 THR A N 1
ATOM 721 C CA . THR A 1 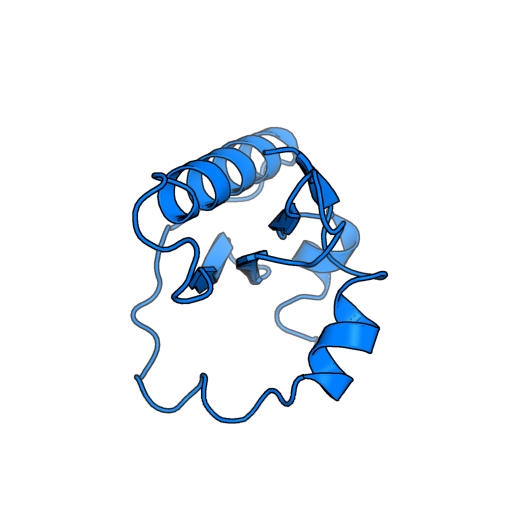93 ? -4.820 -10.322 3.091 1.00 45.62 93 THR A CA 1
ATOM 722 C C . THR A 1 93 ? -3.750 -11.106 3.834 1.00 45.62 93 THR A C 1
ATOM 724 O O . THR A 1 93 ? -2.900 -10.496 4.472 1.00 45.62 93 THR A O 1
ATOM 727 N N . SER A 1 94 ? -3.760 -12.436 3.736 1.00 44.62 94 SER A N 1
ATOM 728 C CA . SER A 1 94 ? -2.746 -13.293 4.364 1.00 44.62 94 SER A CA 1
ATOM 729 C C . SER A 1 94 ? -1.582 -13.643 3.433 1.00 44.62 94 SER A C 1
ATOM 731 O O . SER A 1 94 ? -0.587 -14.183 3.902 1.00 44.62 94 SER A O 1
ATOM 733 N N . LEU A 1 95 ? -1.702 -13.369 2.128 1.00 45.91 95 LEU A N 1
ATOM 734 C CA . LEU A 1 95 ? -0.755 -13.829 1.105 1.00 45.91 95 LEU A CA 1
ATOM 735 C C . LEU A 1 95 ? 0.038 -12.705 0.434 1.00 45.91 95 LEU A C 1
ATOM 737 O O . LEU A 1 95 ? 1.080 -12.992 -0.147 1.00 45.91 95 LEU A O 1
ATOM 741 N N . TYR A 1 96 ? -0.427 -11.453 0.494 1.00 54.69 96 TYR A N 1
ATOM 742 C CA . TYR A 1 96 ? 0.121 -10.403 -0.374 1.00 54.69 96 TYR A CA 1
ATOM 743 C C . TYR A 1 96 ? 0.423 -9.070 0.293 1.00 54.69 96 TYR A C 1
ATOM 745 O O . TYR A 1 96 ? 0.920 -8.185 -0.394 1.00 54.69 96 TYR A O 1
ATOM 753 N N . PHE A 1 97 ? 0.142 -8.896 1.584 1.00 54.03 97 PHE A N 1
ATOM 754 C CA . PHE A 1 97 ? 0.371 -7.622 2.260 1.00 54.03 97 PHE A CA 1
ATOM 755 C C . PHE A 1 97 ? 1.308 -7.785 3.442 1.00 54.03 97 PHE A C 1
ATOM 757 O O . PHE A 1 97 ? 1.024 -8.537 4.373 1.00 54.03 97 PHE A O 1
ATOM 764 N N . HIS A 1 98 ? 2.387 -7.007 3.436 1.00 61.19 98 HIS A N 1
ATOM 765 C CA . HIS A 1 98 ? 3.179 -6.837 4.641 1.00 61.19 98 HIS A CA 1
ATOM 766 C C . HIS A 1 98 ? 2.439 -5.895 5.598 1.00 61.19 98 HIS A C 1
ATOM 768 O O . HIS A 1 98 ? 1.960 -4.828 5.192 1.00 61.19 98 HIS A O 1
ATOM 774 N N . ARG A 1 99 ? 2.331 -6.311 6.864 1.00 62.00 99 ARG A N 1
ATOM 775 C CA . ARG A 1 99 ? 1.650 -5.565 7.927 1.00 62.00 99 ARG A CA 1
ATOM 776 C C . ARG A 1 99 ? 2.412 -4.284 8.250 1.00 62.00 99 ARG A C 1
ATOM 778 O O . ARG A 1 99 ? 3.610 -4.341 8.523 1.00 62.00 99 ARG A O 1
ATOM 785 N N . VAL A 1 100 ? 1.690 -3.169 8.257 1.00 63.59 100 VAL A N 1
ATOM 786 C CA . VAL A 1 100 ? 2.113 -1.888 8.829 1.00 63.59 100 VAL A CA 1
ATOM 787 C C . VAL A 1 100 ? 1.218 -1.623 10.038 1.00 63.59 100 VAL A C 1
ATOM 789 O O . VAL A 1 100 ? -0.009 -1.657 9.915 1.00 63.59 100 VAL A O 1
ATOM 792 N N . GLU A 1 101 ? 1.818 -1.442 11.213 1.00 60.97 101 GLU A N 1
ATOM 793 C CA . GLU A 1 101 ? 1.081 -1.159 12.451 1.00 60.97 101 GLU A CA 1
ATOM 794 C C . GLU A 1 101 ? 0.779 0.343 12.573 1.00 60.97 101 GLU A C 1
ATOM 796 O O . GLU A 1 101 ? 1.665 1.171 12.354 1.00 60.97 101 GLU A O 1
ATOM 801 N N . GLU A 1 102 ? -0.473 0.677 12.916 1.00 54.62 102 GLU A N 1
ATOM 802 C CA . GLU A 1 102 ? -0.953 2.040 13.222 1.00 54.62 102 GLU A CA 1
ATOM 803 C C . GLU A 1 102 ? -1.121 2.275 14.735 1.00 54.62 102 GLU A C 1
ATOM 805 O O . GLU A 1 102 ? -1.747 1.449 15.437 1.00 54.62 102 GLU A O 1
#

Secondary structure (DSSP, 8-state):
---TTHHHHHTT--EEEE-TTT--EEEEE-B-TTSEE---EE-GGGTTSSHHHHHHHHHHHHHHHTT----EE----TTTTS---HHHHHHHHTTS-EEEE-

Sequence (102 aa):
MRSVFELSIQLELNRGAFDKNTGELCGWVLVDDVGSCNALMVLPNHQNKDLGKNLIYECMAICKQHGTPFHGFAPAPRESYVGLTSVQFHTYTSLYFHRVEE